Protein AF-A0A819QE91-F1 (afdb_monomer_lite)

pLDDT: mean 80.17, std 10.81, range [39.97, 91.69]

Structure (mmCIF, N/CA/C/O backbone):
data_AF-A0A819QE91-F1
#
_entry.id   AF-A0A819QE91-F1
#
loop_
_atom_site.group_PDB
_atom_site.id
_atom_site.type_symbol
_atom_site.label_atom_id
_atom_site.label_alt_id
_atom_site.label_comp_id
_atom_site.label_asym_id
_atom_site.label_entity_id
_atom_site.label_seq_id
_atom_site.pdbx_PDB_ins_code
_atom_site.Cartn_x
_atom_site.Cartn_y
_atom_site.Cartn_z
_atom_site.occupancy
_atom_site.B_iso_or_equiv
_atom_site.auth_seq_id
_atom_site.auth_comp_id
_atom_site.auth_asym_id
_atom_site.auth_atom_id
_atom_site.pdbx_PDB_model_num
ATOM 1 N N . SER A 1 1 ? 19.126 -15.551 -18.881 1.00 39.97 1 SER A N 1
ATOM 2 C CA . SER A 1 1 ? 20.098 -14.448 -18.762 1.00 39.97 1 SER A CA 1
ATOM 3 C C . SER A 1 1 ? 19.463 -13.123 -19.150 1.00 39.97 1 SER A C 1
ATOM 5 O O . SER A 1 1 ? 19.269 -12.888 -20.333 1.00 39.97 1 SER A O 1
ATOM 7 N N . LYS A 1 2 ? 19.056 -12.298 -18.175 1.0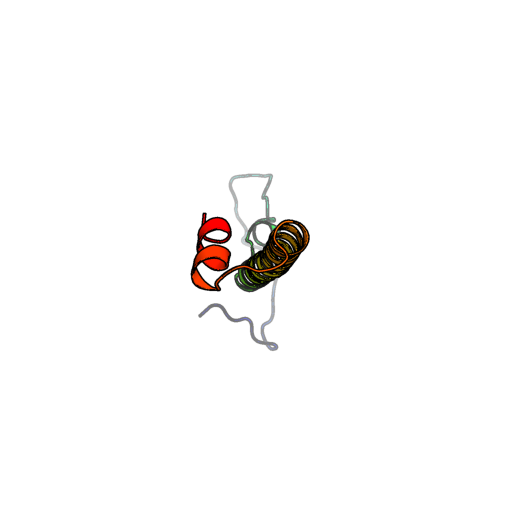0 59.41 2 LYS A N 1
ATOM 8 C CA . LYS A 1 2 ? 18.521 -10.933 -18.381 1.00 59.41 2 LYS A CA 1
ATOM 9 C C . LYS A 1 2 ? 18.967 -9.993 -17.247 1.00 59.41 2 LYS A C 1
ATOM 11 O O . LYS A 1 2 ? 18.148 -9.290 -16.670 1.00 59.41 2 LYS A O 1
ATOM 16 N N . HIS A 1 3 ? 20.245 -10.026 -16.887 1.00 64.88 3 HIS A N 1
ATOM 17 C CA . HIS A 1 3 ? 20.806 -9.102 -15.902 1.00 64.88 3 HIS A CA 1
ATOM 18 C C . HIS A 1 3 ? 21.854 -8.236 -16.587 1.00 64.88 3 HIS A C 1
ATOM 20 O O . HIS A 1 3 ? 22.685 -8.764 -17.322 1.00 64.88 3 HIS A O 1
ATOM 26 N N . MET A 1 4 ? 21.745 -6.923 -16.384 1.00 77.56 4 MET A N 1
ATOM 27 C CA . MET A 1 4 ? 22.751 -5.958 -16.816 1.00 77.56 4 MET A CA 1
ATOM 28 C C . MET A 1 4 ? 23.873 -5.952 -15.784 1.00 77.56 4 MET A C 1
ATOM 30 O O . MET A 1 4 ? 23.605 -5.845 -14.586 1.00 77.56 4 MET A O 1
ATOM 34 N N . ASN A 1 5 ? 25.111 -6.054 -16.245 1.00 83.88 5 ASN A N 1
ATOM 35 C CA . ASN A 1 5 ? 26.292 -5.885 -15.415 1.00 83.88 5 ASN A CA 1
ATOM 36 C C . ASN A 1 5 ? 26.786 -4.440 -15.496 1.00 83.88 5 ASN A C 1
ATOM 38 O O . ASN A 1 5 ? 26.586 -3.743 -16.487 1.00 83.88 5 ASN A O 1
ATOM 42 N N . ILE A 1 6 ? 27.504 -4.000 -14.465 1.00 83.8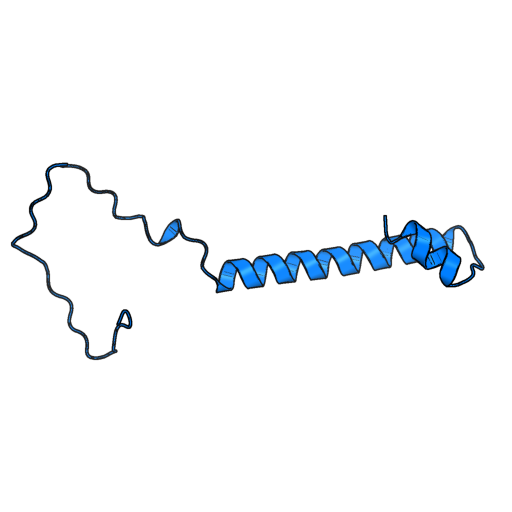8 6 ILE A N 1
ATOM 43 C CA . ILE A 1 6 ? 28.063 -2.639 -14.387 1.00 83.88 6 ILE A CA 1
ATOM 44 C C . ILE A 1 6 ? 29.066 -2.369 -15.524 1.00 83.88 6 ILE A C 1
ATOM 46 O O . ILE A 1 6 ? 29.255 -1.230 -15.940 1.00 83.88 6 ILE A O 1
ATOM 50 N N . THR A 1 7 ? 29.700 -3.416 -16.050 1.00 90.12 7 THR A N 1
ATOM 51 C CA . THR A 1 7 ? 30.663 -3.333 -17.155 1.00 90.12 7 THR A CA 1
ATOM 52 C C . THR A 1 7 ? 30.018 -3.335 -18.540 1.00 90.12 7 THR A C 1
ATOM 54 O O . THR A 1 7 ? 30.736 -3.222 -19.535 1.00 90.12 7 THR A O 1
ATOM 57 N N . ASP A 1 8 ? 28.696 -3.491 -18.635 1.00 88.38 8 ASP A N 1
ATOM 58 C CA . ASP A 1 8 ? 28.015 -3.565 -19.923 1.00 88.38 8 ASP A CA 1
ATOM 59 C C . ASP A 1 8 ? 28.054 -2.203 -20.626 1.00 88.38 8 ASP A C 1
ATOM 61 O O . ASP A 1 8 ? 27.782 -1.150 -20.045 1.00 88.38 8 ASP A O 1
ATOM 65 N N . ARG A 1 9 ? 28.406 -2.223 -21.914 1.00 87.31 9 ARG A N 1
ATOM 66 C CA . ARG A 1 9 ? 28.450 -1.034 -22.768 1.00 87.31 9 ARG A CA 1
ATOM 67 C C . ARG A 1 9 ? 27.288 -1.057 -23.746 1.00 87.31 9 ARG A C 1
ATOM 69 O O . ARG A 1 9 ? 27.119 -2.010 -24.500 1.00 87.31 9 ARG A O 1
ATOM 76 N N . PHE A 1 10 ? 26.534 0.033 -23.773 1.00 88.31 10 PHE A N 1
ATOM 77 C CA . PHE A 1 10 ? 25.427 0.229 -24.701 1.00 88.31 10 PHE A CA 1
ATOM 78 C C . PHE A 1 10 ? 25.896 1.065 -25.893 1.00 88.31 10 PHE A C 1
ATOM 80 O O . PHE A 1 10 ? 26.606 2.056 -25.727 1.00 88.31 10 PHE A O 1
ATOM 87 N N . THR A 1 11 ? 25.508 0.662 -27.101 1.00 89.25 11 THR A N 1
ATOM 88 C CA . THR A 1 11 ? 25.807 1.381 -28.347 1.00 89.25 11 THR A CA 1
ATOM 89 C C . THR A 1 11 ? 24.526 1.611 -29.137 1.00 89.25 11 THR A C 1
ATOM 91 O O . THR A 1 11 ? 23.538 0.894 -28.972 1.00 89.25 11 THR A O 1
ATOM 94 N N . PHE A 1 12 ? 24.525 2.644 -29.978 1.00 88.25 12 PHE A N 1
ATOM 95 C CA . PHE A 1 12 ? 23.401 2.915 -30.865 1.00 88.25 12 PHE A CA 1
ATOM 96 C C . PHE A 1 12 ? 23.345 1.871 -31.990 1.00 88.25 12 PHE A C 1
ATOM 98 O O . PHE A 1 12 ? 24.345 1.634 -32.667 1.00 88.25 12 PHE A O 1
ATOM 105 N N . ASN A 1 13 ? 22.173 1.271 -32.213 1.00 89.50 13 ASN A N 1
ATOM 106 C CA . ASN A 1 13 ? 21.966 0.334 -33.314 1.00 89.50 13 ASN A CA 1
ATOM 107 C C . ASN A 1 13 ? 21.689 1.096 -34.619 1.00 89.50 13 ASN A C 1
ATOM 109 O O . ASN A 1 13 ? 20.576 1.564 -34.849 1.00 89.50 13 ASN A O 1
ATOM 113 N N . THR A 1 14 ? 22.693 1.182 -35.490 1.00 88.56 14 THR A N 1
ATOM 114 C CA . THR A 1 14 ? 22.583 1.819 -36.813 1.00 88.56 14 THR A CA 1
ATOM 115 C C . THR A 1 14 ? 21.830 0.975 -37.841 1.00 88.56 14 THR A C 1
ATOM 117 O O . THR A 1 14 ? 21.401 1.506 -38.858 1.00 88.56 14 THR A O 1
ATOM 120 N N . SER A 1 15 ? 21.645 -0.323 -37.584 1.00 90.75 15 SER A N 1
ATOM 121 C CA . SER A 1 15 ? 20.935 -1.265 -38.465 1.00 90.75 15 SER A CA 1
ATOM 122 C C . SER A 1 15 ? 19.457 -1.411 -38.089 1.00 90.75 15 SER A C 1
ATOM 124 O O . SER A 1 15 ? 18.835 -2.437 -38.356 1.00 90.75 15 SER A O 1
ATOM 126 N N . PHE A 1 16 ? 18.901 -0.424 -37.390 1.00 84.56 16 PHE A N 1
ATOM 127 C CA . PHE A 1 16 ? 17.518 -0.462 -36.947 1.00 84.56 16 PHE A CA 1
ATOM 128 C C . PHE A 1 16 ? 16.562 -0.262 -38.133 1.00 84.56 16 PHE A C 1
ATOM 130 O O . PHE A 1 16 ? 16.520 0.815 -38.723 1.00 84.56 16 PHE A O 1
ATOM 137 N N . ASP A 1 17 ? 15.774 -1.292 -38.441 1.00 85.00 17 ASP A N 1
ATOM 138 C CA . ASP A 1 17 ? 14.697 -1.255 -39.431 1.00 85.00 17 ASP A CA 1
ATOM 139 C C . ASP A 1 17 ? 13.366 -1.616 -38.760 1.00 85.00 17 ASP A C 1
ATOM 141 O O . ASP A 1 17 ? 13.244 -2.635 -38.073 1.00 85.00 17 ASP A O 1
ATOM 145 N N . HIS A 1 18 ? 12.364 -0.755 -38.918 1.00 87.38 18 HIS A N 1
ATOM 146 C CA . HIS A 1 18 ? 11.043 -0.958 -38.342 1.00 87.38 18 HIS A CA 1
ATOM 147 C C . HIS A 1 18 ? 9.963 -0.376 -39.254 1.00 87.38 18 HIS A C 1
ATOM 149 O O . HIS A 1 18 ? 10.020 0.782 -39.659 1.00 87.38 18 HIS A O 1
ATOM 155 N N . LYS A 1 19 ? 8.920 -1.171 -39.521 1.00 85.38 19 LYS A N 1
ATOM 156 C CA . LYS A 1 19 ? 7.850 -0.834 -40.481 1.00 85.38 19 LYS A CA 1
ATOM 157 C C . LYS A 1 19 ? 7.023 0.397 -40.094 1.00 85.38 19 LYS A C 1
ATOM 159 O O . LYS A 1 19 ? 6.411 1.026 -40.949 1.00 85.38 19 LYS A O 1
ATOM 164 N N . LEU A 1 20 ? 6.950 0.709 -38.799 1.00 86.75 20 LEU A N 1
ATOM 165 C CA . LEU A 1 20 ? 6.204 1.855 -38.273 1.00 86.75 20 LEU A CA 1
ATOM 166 C C . LEU A 1 20 ? 7.134 3.037 -38.001 1.00 86.75 20 LEU A C 1
ATOM 168 O O . LEU A 1 20 ? 8.111 2.884 -37.274 1.00 86.75 20 LEU A O 1
ATOM 172 N N . ILE A 1 21 ? 6.741 4.220 -38.482 1.00 79.94 21 ILE A N 1
ATOM 173 C CA . ILE A 1 21 ? 7.431 5.503 -38.244 1.00 79.94 21 ILE A CA 1
ATOM 174 C C . ILE A 1 21 ? 7.320 5.933 -36.770 1.00 79.94 21 ILE A C 1
ATOM 176 O O . ILE A 1 21 ? 8.221 6.564 -36.223 1.00 79.94 21 ILE A O 1
ATOM 180 N N . ARG A 1 22 ? 6.215 5.583 -36.096 1.00 81.75 22 ARG A N 1
ATOM 181 C CA . ARG A 1 22 ? 6.016 5.837 -34.661 1.00 81.75 22 ARG A CA 1
ATOM 182 C C . ARG A 1 22 ? 6.273 4.571 -33.856 1.00 81.75 22 ARG A C 1
ATOM 184 O O . ARG A 1 22 ? 5.476 3.636 -33.896 1.00 81.75 22 ARG A O 1
ATOM 191 N N . ILE A 1 23 ? 7.346 4.581 -33.074 1.00 82.38 23 ILE A N 1
ATOM 192 C CA . ILE A 1 23 ? 7.712 3.491 -32.167 1.00 82.38 23 ILE A CA 1
ATOM 193 C C . ILE A 1 23 ? 7.460 3.951 -30.732 1.00 82.38 23 ILE A C 1
ATOM 195 O O . ILE A 1 23 ? 8.048 4.923 -30.261 1.00 82.38 23 ILE A O 1
ATOM 199 N N . LYS A 1 24 ? 6.563 3.257 -30.025 1.00 79.50 24 LYS A N 1
ATOM 200 C CA . LYS A 1 24 ? 6.255 3.537 -28.617 1.00 79.50 24 LYS A CA 1
ATOM 201 C C . LYS A 1 24 ? 7.163 2.694 -27.721 1.00 79.50 24 LYS A C 1
ATOM 203 O O . LYS A 1 24 ? 6.904 1.515 -27.511 1.00 79.50 24 LYS A O 1
ATOM 208 N N . ILE A 1 25 ? 8.197 3.319 -27.164 1.00 80.12 25 ILE A N 1
ATOM 209 C CA . ILE A 1 25 ? 9.202 2.667 -26.297 1.00 80.12 25 ILE A CA 1
ATOM 210 C C . ILE A 1 25 ? 8.703 2.520 -24.841 1.00 80.12 25 ILE A C 1
ATOM 212 O O . ILE A 1 25 ? 9.328 1.858 -24.019 1.00 80.12 25 ILE A O 1
ATOM 216 N N . ASN A 1 26 ? 7.535 3.083 -24.507 1.00 71.94 26 ASN A N 1
ATOM 217 C CA . ASN A 1 26 ? 7.062 3.215 -23.127 1.00 71.94 26 ASN A CA 1
ATOM 218 C C . ASN A 1 26 ? 6.476 1.927 -22.493 1.00 71.94 26 ASN A C 1
ATOM 220 O O . ASN A 1 26 ? 5.419 1.954 -21.871 1.00 71.94 26 ASN A O 1
ATOM 224 N N . GLN A 1 27 ? 7.118 0.774 -22.698 1.00 63.41 27 GLN A N 1
ATOM 225 C CA . GLN A 1 27 ? 6.651 -0.517 -22.176 1.00 63.41 27 GLN A CA 1
ATOM 226 C C . GLN A 1 27 ? 7.138 -0.817 -20.754 1.00 63.41 27 GLN A C 1
ATOM 228 O O . GLN A 1 27 ? 6.493 -1.590 -20.052 1.00 63.41 27 GLN A O 1
ATOM 233 N N . VAL A 1 28 ? 8.256 -0.226 -20.320 1.00 66.00 28 VAL A N 1
ATOM 234 C CA . VAL A 1 28 ? 8.826 -0.483 -18.984 1.00 66.00 28 VAL A CA 1
ATOM 235 C C . VAL A 1 28 ? 8.021 0.218 -17.881 1.00 66.00 28 VAL A C 1
ATOM 237 O O . VAL A 1 28 ? 7.930 -0.320 -16.789 1.00 66.00 28 VAL A O 1
ATOM 240 N N . GLN A 1 29 ? 7.364 1.350 -18.172 1.00 59.38 29 GLN A N 1
ATOM 241 C CA . GLN A 1 29 ? 6.538 2.082 -17.194 1.00 59.38 29 GLN A CA 1
ATOM 242 C C . GLN A 1 29 ? 5.156 1.456 -16.952 1.00 59.38 29 GLN A C 1
ATOM 244 O O . GLN A 1 29 ? 4.518 1.763 -15.957 1.00 59.38 29 GLN A O 1
ATOM 249 N N . LEU A 1 30 ? 4.666 0.613 -17.870 1.00 59.59 30 LEU A N 1
ATOM 250 C CA . LEU A 1 30 ? 3.320 0.024 -17.791 1.00 59.59 30 LEU A CA 1
ATOM 251 C C . LEU A 1 30 ? 3.282 -1.313 -17.047 1.00 59.59 30 LEU A C 1
ATOM 253 O O . LEU A 1 30 ? 2.210 -1.889 -16.882 1.00 59.59 30 LEU A O 1
ATOM 257 N N . LYS A 1 31 ? 4.442 -1.848 -16.665 1.00 65.19 31 LYS A N 1
ATOM 258 C CA . LYS A 1 31 ? 4.516 -3.086 -15.900 1.00 65.19 31 LYS A CA 1
ATOM 259 C C . LYS A 1 31 ? 4.666 -2.722 -14.435 1.00 65.19 31 LYS A C 1
ATOM 261 O O . LYS A 1 31 ? 5.737 -2.265 -14.049 1.00 65.19 31 LYS A O 1
ATOM 266 N N . GLU A 1 32 ? 3.620 -2.966 -13.652 1.00 61.38 32 GLU A N 1
ATOM 267 C CA . GLU A 1 32 ? 3.745 -3.037 -12.195 1.00 61.38 32 GLU A CA 1
ATOM 268 C C . GLU A 1 32 ? 4.889 -3.999 -11.862 1.00 61.38 32 GLU A C 1
ATOM 270 O O . GLU A 1 32 ? 4.950 -5.134 -12.360 1.00 61.38 32 GLU A O 1
ATOM 275 N N . THR A 1 33 ? 5.852 -3.526 -11.076 1.00 76.44 33 THR A N 1
ATOM 276 C CA . THR A 1 33 ? 6.949 -4.378 -10.619 1.00 76.44 33 THR A CA 1
ATOM 277 C C . THR A 1 33 ? 6.422 -5.342 -9.555 1.00 76.44 33 THR A C 1
ATOM 279 O O . THR A 1 33 ? 5.449 -5.066 -8.853 1.00 76.44 3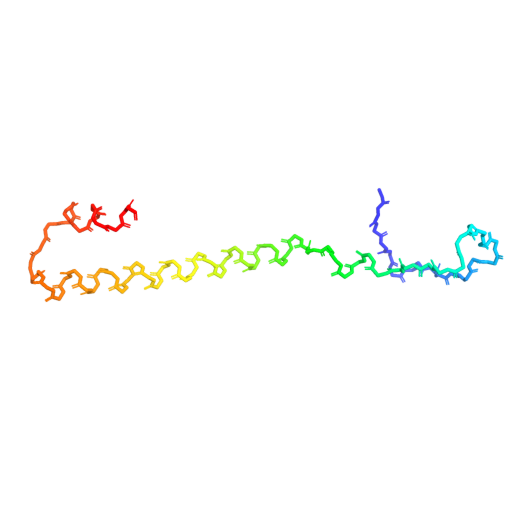3 THR A O 1
ATOM 282 N N . ALA A 1 34 ? 7.064 -6.503 -9.398 1.00 75.75 34 ALA A N 1
ATOM 283 C CA . ALA A 1 34 ? 6.701 -7.436 -8.326 1.00 75.75 34 ALA A CA 1
ATOM 284 C C . ALA A 1 34 ? 6.800 -6.779 -6.928 1.00 75.75 34 ALA A C 1
ATOM 286 O O . ALA A 1 34 ? 6.034 -7.107 -6.023 1.00 75.75 34 ALA A O 1
ATOM 287 N N . GLU A 1 35 ? 7.708 -5.814 -6.778 1.00 79.19 35 GLU A N 1
ATOM 288 C CA . GLU A 1 35 ? 7.892 -4.999 -5.574 1.00 79.19 35 GLU A CA 1
ATOM 289 C C . GLU A 1 35 ? 6.705 -4.055 -5.331 1.00 79.19 35 GLU A C 1
ATOM 291 O O . GLU A 1 35 ? 6.200 -3.982 -4.211 1.00 79.19 35 GLU A O 1
ATOM 296 N N . GLU A 1 36 ? 6.198 -3.392 -6.374 1.00 76.12 36 GLU A N 1
ATOM 297 C CA . GLU A 1 36 ? 5.017 -2.525 -6.293 1.00 76.12 36 GLU A CA 1
ATOM 298 C C . GLU A 1 36 ? 3.753 -3.318 -5.928 1.00 76.12 36 GLU A C 1
ATOM 300 O O . GLU A 1 36 ? 2.985 -2.898 -5.058 1.00 76.12 36 GLU A O 1
ATOM 305 N N . ASN A 1 37 ? 3.587 -4.518 -6.493 1.00 77.25 37 ASN A N 1
ATOM 306 C CA . ASN A 1 37 ? 2.502 -5.435 -6.127 1.00 77.25 37 ASN A CA 1
ATOM 307 C C . ASN A 1 37 ? 2.569 -5.866 -4.658 1.00 77.25 37 ASN A C 1
ATOM 309 O O . ASN A 1 37 ? 1.545 -5.915 -3.968 1.00 77.25 37 ASN A O 1
ATOM 313 N N . THR A 1 38 ? 3.774 -6.157 -4.166 1.00 82.00 38 THR A N 1
ATOM 314 C CA . THR A 1 38 ? 3.984 -6.561 -2.769 1.00 82.00 38 THR A CA 1
ATOM 315 C C . THR A 1 38 ? 3.670 -5.400 -1.828 1.00 82.00 38 THR A C 1
ATOM 317 O O . THR A 1 38 ? 2.845 -5.552 -0.930 1.00 82.00 38 THR A O 1
ATOM 320 N N . SER A 1 39 ? 4.207 -4.207 -2.105 1.00 83.06 39 SER A N 1
ATOM 321 C CA . SER A 1 39 ? 3.936 -2.995 -1.320 1.00 83.06 39 SER A CA 1
ATOM 322 C C . SER A 1 39 ? 2.448 -2.625 -1.301 1.00 83.06 39 SER A C 1
ATOM 324 O O . SER A 1 39 ? 1.903 -2.245 -0.263 1.00 83.06 39 SER A O 1
ATOM 326 N N . THR A 1 40 ? 1.763 -2.761 -2.437 1.00 80.88 40 THR A N 1
ATOM 327 C CA . THR A 1 40 ? 0.322 -2.493 -2.537 1.00 80.88 40 THR A CA 1
ATOM 328 C C . THR A 1 40 ? -0.480 -3.488 -1.703 1.00 80.88 40 THR A C 1
ATOM 330 O O . THR A 1 40 ? -1.378 -3.095 -0.959 1.00 80.88 40 THR A O 1
ATOM 333 N N . THR A 1 41 ? -0.120 -4.771 -1.759 1.00 83.00 41 THR A N 1
ATOM 334 C CA . THR A 1 41 ? -0.774 -5.819 -0.964 1.00 83.00 41 THR A CA 1
ATOM 335 C C . THR A 1 41 ? -0.560 -5.602 0.536 1.00 83.00 41 THR A C 1
ATOM 337 O O . THR A 1 41 ? -1.509 -5.715 1.312 1.00 83.00 41 THR A O 1
ATOM 340 N N . GLU A 1 42 ? 0.652 -5.234 0.953 1.00 89.38 42 GLU A N 1
ATOM 341 C CA . GLU A 1 42 ? 0.970 -4.921 2.351 1.00 89.38 42 GLU A CA 1
ATOM 342 C C . GLU A 1 42 ? 0.136 -3.750 2.879 1.00 89.38 42 GLU A C 1
ATOM 344 O O . GLU A 1 42 ? -0.458 -3.855 3.955 1.00 89.38 42 GLU A O 1
ATOM 349 N N . ARG A 1 43 ? 0.004 -2.671 2.094 1.00 86.56 43 ARG A N 1
ATOM 350 C CA . ARG A 1 43 ? -0.860 -1.532 2.446 1.00 86.56 43 ARG A CA 1
ATOM 351 C C . ARG A 1 43 ? -2.312 -1.958 2.651 1.00 86.56 43 ARG A C 1
ATOM 353 O O . ARG A 1 43 ? -2.923 -1.590 3.649 1.00 86.56 43 ARG A O 1
ATOM 360 N N . VAL A 1 44 ? -2.844 -2.799 1.763 1.00 88.31 44 VAL A N 1
ATOM 361 C CA . VAL A 1 44 ? -4.213 -3.327 1.892 1.00 88.31 44 VAL A CA 1
ATOM 362 C C . VAL A 1 44 ? -4.385 -4.149 3.174 1.00 88.31 44 VAL A C 1
ATOM 364 O O . VAL A 1 44 ? -5.420 -4.057 3.835 1.00 88.31 44 VAL A O 1
ATOM 367 N N . VAL A 1 45 ? -3.392 -4.957 3.553 1.00 87.00 45 VAL A N 1
ATOM 368 C CA . VAL A 1 45 ? -3.438 -5.743 4.799 1.00 87.00 45 VAL A CA 1
ATOM 369 C C . VAL A 1 45 ? -3.408 -4.840 6.035 1.00 87.00 45 VAL A C 1
ATOM 371 O O . VAL A 1 45 ? -4.121 -5.114 7.007 1.00 87.00 45 VAL A O 1
ATOM 374 N N . GLN A 1 46 ? -2.626 -3.761 5.996 1.00 90.31 46 GLN A N 1
ATOM 375 C CA . GLN A 1 46 ? -2.561 -2.781 7.077 1.00 90.31 46 GLN A CA 1
ATOM 376 C C . GLN A 1 46 ? -3.897 -2.037 7.245 1.00 90.31 46 GLN A C 1
ATOM 378 O O . GLN A 1 46 ? -4.416 -1.948 8.357 1.00 90.31 46 GLN A O 1
ATOM 383 N N . ASP A 1 47 ? -4.513 -1.591 6.149 1.00 87.06 47 ASP A N 1
ATOM 384 C CA . ASP A 1 47 ? -5.821 -0.925 6.188 1.00 87.06 47 ASP A CA 1
ATOM 385 C C . ASP A 1 47 ? -6.917 -1.835 6.753 1.00 87.06 47 ASP A C 1
ATOM 387 O O . ASP A 1 47 ? -7.757 -1.401 7.546 1.00 87.06 47 ASP A O 1
ATOM 391 N N . ARG A 1 48 ? -6.883 -3.128 6.405 1.00 89.88 48 ARG A N 1
ATOM 392 C CA . ARG A 1 48 ? -7.804 -4.126 6.967 1.00 89.88 48 ARG A CA 1
ATOM 393 C C . ARG A 1 48 ? -7.640 -4.276 8.477 1.00 89.88 48 ARG A C 1
ATOM 395 O O . ARG A 1 48 ? -8.650 -4.388 9.167 1.00 89.88 48 ARG A O 1
ATOM 402 N N . HIS A 1 49 ? -6.413 -4.235 9.000 1.00 87.94 49 HIS A N 1
ATOM 403 C CA . HIS A 1 49 ? -6.186 -4.253 10.450 1.00 87.94 49 HIS A CA 1
ATOM 404 C C . HIS A 1 49 ? -6.860 -3.064 11.138 1.00 87.94 49 HIS A C 1
ATOM 406 O O . HIS A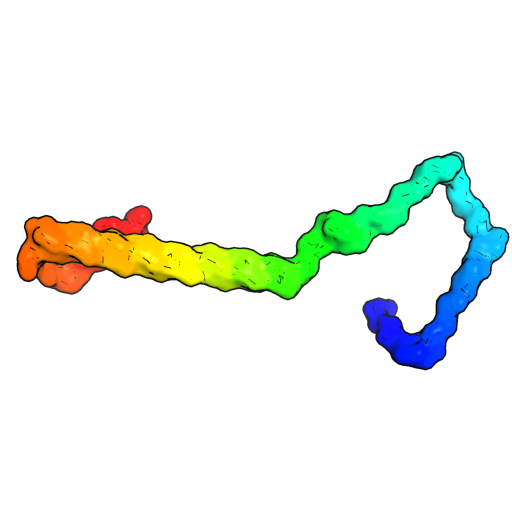 1 49 ? -7.611 -3.259 12.092 1.00 87.94 49 HIS A O 1
ATOM 412 N N . TYR A 1 50 ? -6.686 -1.848 10.610 1.00 91.00 50 TYR A N 1
ATOM 413 C CA . TYR A 1 50 ? -7.326 -0.663 11.189 1.00 91.00 50 TYR A CA 1
ATOM 414 C C . TYR A 1 50 ? -8.858 -0.729 11.137 1.00 91.00 50 TYR A C 1
ATOM 416 O O . TYR A 1 50 ? -9.534 -0.313 12.082 1.00 91.00 50 TYR A O 1
ATOM 424 N N . GLN A 1 51 ? -9.425 -1.276 10.059 1.00 89.12 51 GLN A N 1
ATOM 425 C CA . GLN A 1 51 ? -10.871 -1.484 9.949 1.00 89.12 51 GLN A CA 1
ATOM 426 C C . GLN A 1 51 ? -11.388 -2.494 10.981 1.00 89.12 51 GLN A C 1
ATOM 428 O O . GLN A 1 51 ? -12.428 -2.254 11.603 1.00 89.12 51 GLN A O 1
ATOM 433 N N . ILE A 1 52 ? -10.654 -3.589 11.196 1.00 90.12 52 ILE A N 1
ATOM 434 C CA . ILE A 1 52 ? -10.971 -4.603 12.206 1.00 90.12 52 ILE A CA 1
ATOM 435 C C . ILE A 1 52 ? -10.953 -3.986 13.608 1.00 90.12 52 ILE A C 1
ATOM 437 O O . ILE A 1 52 ? -11.931 -4.130 14.344 1.00 90.12 52 ILE A O 1
ATOM 441 N N . ASP A 1 53 ? -9.906 -3.239 13.960 1.00 89.12 53 ASP A N 1
ATOM 442 C CA . ASP A 1 53 ? -9.792 -2.588 15.270 1.00 89.12 53 ASP A CA 1
ATOM 443 C C . ASP A 1 53 ? -10.947 -1.606 15.516 1.00 89.12 53 ASP A C 1
ATOM 445 O O . ASP A 1 53 ? -11.586 -1.617 16.574 1.00 89.12 53 ASP A O 1
ATOM 449 N N . ALA A 1 54 ? -11.291 -0.797 14.510 1.00 89.12 54 ALA A N 1
ATOM 450 C CA . ALA A 1 54 ? -12.418 0.127 14.591 1.00 89.12 54 ALA A CA 1
ATOM 451 C C . ALA A 1 54 ? -13.764 -0.603 14.769 1.00 89.12 54 ALA A C 1
ATOM 453 O O . ALA A 1 54 ? -14.618 -0.154 15.545 1.00 89.12 54 ALA A O 1
ATOM 454 N N . ALA A 1 55 ? -13.964 -1.733 14.083 1.00 89.44 55 ALA A N 1
ATOM 455 C CA . ALA A 1 55 ? -15.159 -2.560 14.226 1.00 89.44 55 ALA A CA 1
ATOM 456 C C . ALA A 1 55 ? -15.260 -3.174 15.631 1.00 89.44 55 ALA A C 1
ATOM 458 O O . ALA A 1 55 ? -16.326 -3.112 16.250 1.00 89.44 55 ALA A O 1
ATOM 459 N N . VAL A 1 56 ? -14.148 -3.679 16.175 1.00 89.56 56 VAL A N 1
ATOM 460 C CA . VAL A 1 56 ? -14.066 -4.207 17.546 1.00 89.56 56 VAL A CA 1
ATOM 461 C C . VAL A 1 56 ? -14.451 -3.133 18.563 1.00 89.56 56 VAL A C 1
ATOM 463 O O . VAL A 1 56 ? -15.341 -3.358 19.386 1.00 89.56 56 VAL A O 1
ATOM 466 N N . VAL A 1 57 ? -13.848 -1.940 18.478 1.00 90.31 57 VAL A N 1
ATOM 467 C CA . VAL A 1 57 ? -14.159 -0.818 19.382 1.00 90.31 57 VAL A CA 1
ATOM 468 C C . VAL A 1 57 ? -15.632 -0.427 19.283 1.00 90.31 57 VAL A C 1
ATOM 470 O O . VAL A 1 57 ? -16.279 -0.213 20.310 1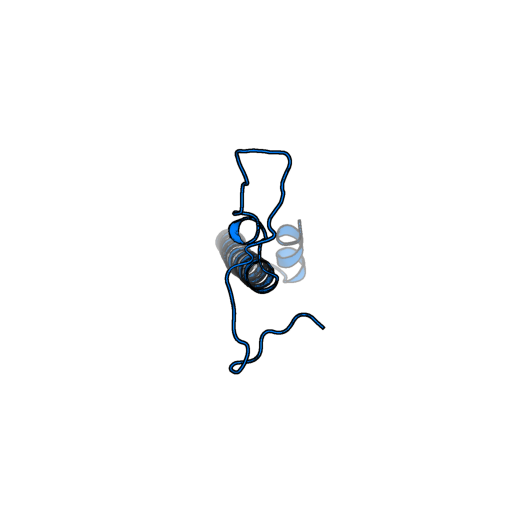.00 90.31 57 VAL A O 1
ATOM 473 N N . ARG A 1 58 ? -16.197 -0.375 18.069 1.00 91.69 58 ARG A N 1
ATOM 474 C CA . ARG A 1 58 ? -17.620 -0.073 17.856 1.00 91.69 58 ARG A CA 1
ATOM 475 C C . ARG A 1 58 ? -18.520 -1.099 18.549 1.00 91.69 58 ARG A C 1
ATOM 477 O O . ARG A 1 58 ? -19.420 -0.702 19.285 1.00 91.69 58 ARG A O 1
ATOM 484 N N . ILE A 1 59 ? -18.258 -2.395 18.360 1.00 88.75 59 ILE A N 1
ATOM 485 C CA . ILE A 1 59 ? -19.046 -3.479 18.966 1.00 88.75 59 ILE A CA 1
ATOM 486 C C . ILE A 1 59 ? -18.956 -3.424 20.494 1.00 88.75 59 ILE A C 1
ATOM 488 O O . ILE A 1 59 ? -19.988 -3.467 21.167 1.00 88.75 59 ILE A O 1
ATOM 492 N N . MET A 1 60 ? -17.749 -3.278 21.048 1.00 87.50 60 MET A N 1
ATOM 493 C CA . MET A 1 60 ? -17.542 -3.241 22.501 1.00 87.50 60 MET A CA 1
ATOM 494 C C . MET A 1 60 ? -18.129 -1.984 23.153 1.00 87.50 60 MET A C 1
ATOM 496 O O . MET A 1 60 ? -18.636 -2.045 24.271 1.00 87.50 60 MET A O 1
ATOM 500 N N . LYS A 1 61 ? -18.135 -0.843 22.453 1.00 90.06 61 LYS A N 1
ATOM 501 C CA . LYS A 1 61 ? -18.771 0.384 22.955 1.00 90.06 61 LYS A CA 1
ATOM 502 C C . LYS A 1 61 ? -20.291 0.235 23.069 1.00 90.06 61 LYS A C 1
ATOM 504 O O . LYS A 1 61 ? -20.881 0.765 24.007 1.00 90.06 61 LYS A O 1
ATOM 509 N N . THR A 1 62 ? -20.922 -0.498 22.149 1.00 86.00 62 THR A N 1
ATOM 510 C CA . THR A 1 62 ? -22.364 -0.789 22.193 1.00 86.00 62 THR A CA 1
ATOM 511 C C . THR A 1 62 ? -22.701 -1.896 23.195 1.00 86.00 62 THR A C 1
ATOM 513 O O . THR A 1 62 ? -23.731 -1.827 23.863 1.00 86.00 62 THR A O 1
ATOM 516 N N . ARG A 1 63 ? -21.845 -2.916 23.322 1.00 81.56 63 ARG A N 1
ATOM 517 C CA . ARG A 1 63 ? -22.049 -4.077 24.198 1.00 81.56 63 ARG A CA 1
ATOM 518 C C . ARG A 1 63 ? -20.916 -4.150 25.220 1.00 81.56 63 ARG A C 1
ATOM 520 O O . ARG A 1 63 ? -19.874 -4.737 24.955 1.00 81.56 63 ARG A O 1
ATOM 527 N N . LYS A 1 64 ? -21.146 -3.552 26.396 1.00 77.94 64 LYS A N 1
ATOM 528 C CA . LYS A 1 64 ? -20.151 -3.404 27.480 1.00 77.94 64 LYS A CA 1
ATOM 529 C C . LYS A 1 64 ? -19.526 -4.724 27.954 1.00 77.94 64 LYS A C 1
ATOM 531 O O . LYS A 1 64 ? -18.436 -4.706 28.513 1.00 77.94 64 LYS A O 1
ATOM 536 N N . THR A 1 65 ? -20.209 -5.847 27.743 1.00 82.31 65 THR A N 1
ATOM 537 C CA . THR A 1 65 ? -19.697 -7.202 27.962 1.00 82.31 65 THR A CA 1
ATOM 538 C C . THR A 1 65 ? -20.122 -8.094 26.795 1.00 82.31 65 THR A C 1
ATOM 540 O O . THR A 1 65 ? -21.262 -8.033 26.330 1.00 82.31 65 THR A O 1
ATOM 543 N N . LEU A 1 66 ? -19.196 -8.907 26.284 1.00 82.88 66 LEU A N 1
ATOM 544 C CA . LEU A 1 66 ? -19.442 -9.831 25.178 1.00 82.88 66 LEU A CA 1
ATOM 545 C C . LEU A 1 66 ? -18.471 -11.015 25.264 1.00 82.88 66 LEU A C 1
ATOM 547 O O . LEU A 1 66 ? -17.294 -10.823 25.566 1.00 82.88 66 LEU A O 1
ATOM 551 N N . ALA A 1 67 ? -18.936 -12.232 24.978 1.00 85.12 67 ALA A N 1
ATOM 552 C CA . ALA A 1 67 ? -18.046 -13.386 24.878 1.00 85.12 67 ALA A CA 1
ATOM 553 C C . ALA A 1 67 ? -17.182 -13.302 23.606 1.00 85.12 67 ALA A C 1
ATOM 555 O O . ALA A 1 67 ? -17.659 -12.888 22.549 1.00 85.12 67 ALA A O 1
ATOM 556 N N . HIS A 1 68 ? -15.929 -13.765 23.671 1.00 81.06 68 HIS A N 1
ATOM 557 C CA . HIS A 1 68 ? -14.974 -13.698 22.549 1.00 81.06 68 HIS A CA 1
ATOM 558 C C . HIS A 1 68 ? -15.506 -14.311 21.244 1.00 81.06 68 HIS A C 1
ATOM 560 O O . HIS A 1 68 ? -15.354 -13.741 20.166 1.00 81.06 68 HIS A O 1
ATOM 566 N N . ALA A 1 69 ? -16.200 -15.450 21.337 1.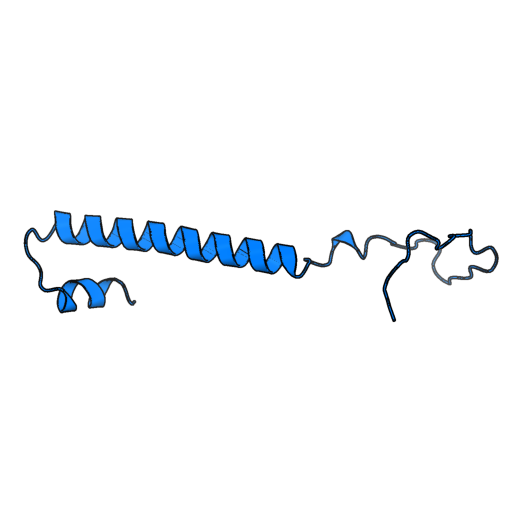00 76.81 69 ALA A N 1
ATOM 567 C CA . ALA A 1 69 ? -16.816 -16.105 20.182 1.00 76.81 69 ALA A CA 1
ATOM 568 C C . ALA A 1 69 ? -17.888 -15.226 19.507 1.00 76.81 69 ALA A C 1
ATOM 570 O O . ALA A 1 69 ? -18.006 -15.213 18.284 1.00 76.81 69 ALA A O 1
ATOM 571 N N . GLN A 1 70 ? -18.627 -14.447 20.300 1.00 73.31 70 GLN A N 1
ATOM 572 C CA . GLN A 1 70 ? -19.651 -13.525 19.811 1.00 73.31 70 GLN A CA 1
ATOM 573 C C . GLN A 1 70 ? -19.056 -12.232 19.237 1.00 73.31 70 GLN A C 1
ATOM 575 O O . GLN A 1 70 ? -19.734 -11.564 18.461 1.00 73.31 70 GLN A O 1
ATOM 580 N N . LEU A 1 71 ? -17.811 -11.883 19.591 1.00 77.56 71 LEU A N 1
ATOM 581 C CA . LEU A 1 71 ? -17.073 -10.770 18.983 1.00 77.56 71 LEU A CA 1
ATOM 582 C C . LEU A 1 71 ? -16.513 -11.156 17.611 1.00 77.56 71 LEU A C 1
ATOM 584 O O . LEU A 1 71 ? -16.592 -10.362 16.684 1.00 77.56 71 LEU A O 1
ATOM 588 N N . LYS A 1 72 ? -15.981 -12.376 17.463 1.00 72.19 72 LYS A N 1
ATOM 589 C CA . LYS A 1 72 ? -15.395 -12.852 16.198 1.00 72.19 72 LYS A CA 1
ATOM 590 C C . LYS A 1 72 ? -16.414 -12.980 15.067 1.00 72.19 72 LYS A C 1
ATOM 592 O O . LYS A 1 72 ? -16.116 -12.598 13.942 1.00 72.19 72 LYS A O 1
ATOM 597 N N . PHE A 1 73 ? -17.609 -13.485 15.371 1.00 71.81 73 PHE A N 1
ATOM 598 C CA . PHE A 1 73 ? -18.663 -13.728 14.382 1.00 71.81 73 PHE A CA 1
ATOM 599 C C . PHE A 1 73 ? -18.994 -12.506 13.492 1.00 71.81 73 PHE A C 1
ATOM 601 O O . PHE A 1 73 ? -18.965 -12.651 12.274 1.00 71.81 73 PHE A O 1
ATOM 608 N N . PRO A 1 74 ? -19.240 -11.295 14.033 1.00 62.16 74 PRO A N 1
ATOM 609 C CA . PRO A 1 74 ? -19.515 -10.105 13.220 1.00 62.16 74 PRO A CA 1
ATOM 610 C C . PRO A 1 74 ? -18.298 -9.498 12.499 1.00 62.16 74 PRO A C 1
ATOM 612 O O . PRO A 1 74 ? -18.493 -8.601 11.688 1.00 62.16 74 PRO A O 1
ATOM 615 N N . ILE A 1 75 ? -17.065 -9.927 12.791 1.00 66.06 75 ILE A N 1
ATOM 616 C CA . ILE A 1 75 ? -15.837 -9.375 12.180 1.00 66.06 75 ILE A CA 1
ATOM 617 C C . ILE A 1 75 ? -15.376 -10.231 10.985 1.00 66.06 75 ILE A C 1
ATOM 619 O O . ILE A 1 75 ? -14.595 -9.773 10.161 1.00 66.06 75 ILE A O 1
ATOM 623 N N . SER A 1 76 ? -15.835 -11.482 10.888 1.00 62.41 76 SER A N 1
ATOM 624 C CA . SER A 1 76 ? -15.422 -12.438 9.846 1.00 62.41 76 SER A CA 1
ATOM 625 C C . SER A 1 76 ? -16.332 -12.478 8.608 1.00 62.41 76 SER A C 1
ATOM 627 O O . SER A 1 76 ? -16.147 -13.368 7.779 1.00 62.41 76 SER A O 1
ATOM 629 N N . VAL A 1 77 ? -17.311 -11.573 8.498 1.00 48.50 77 VAL A N 1
ATOM 630 C CA . VAL A 1 77 ? -18.230 -11.459 7.346 1.00 48.50 77 VAL A CA 1
ATOM 631 C C . VAL A 1 77 ? -17.721 -10.497 6.286 1.00 48.50 77 VAL A C 1
ATOM 633 O O . VAL A 1 77 ? -17.227 -9.413 6.665 1.00 48.50 77 VAL A O 1
#

Radius of gyration: 26.45 Å; chains: 1; bounding box: 53×22×68 Å

Foldseek 3Di:
DPDDDPPDDDDDDPVDDDPDPDDDPPPVVPDQDPVNVVVVVVVVVVVLVVVLVVLLCVVCVVPVDDDPVRSVVVSVD

Secondary structure (DSSP, 8-state):
-----TT------TT---S-S----TTSTTS--HHHHHHHHHHHHHHHHHHHHHHHHHHHHH-SS--HHHHHGGG--

Sequence (77 aa):
SKHMNITDRFTFNTSFDHKLIRIKINQVQLKETAEENTSTTERVVQDRHYQIDAAVVRIMKTRKTLAHAQLKFPISV